Protein AF-A0A0K2RCX1-F1 (afdb_monomer_lite)

Foldseek 3Di:
DDDDPDDPDQWDADPVPRDIHGHVVVVVVVVCVVVVHDPDPDD

Secondary structure (DSSP, 8-state):
-----S--SSEEE-TTT--EEE-HHHHHHHHHHHHTS------

pLDDT: mean 88.72, std 11.98, range [50.41, 97.94]

Structure (mmCIF, N/CA/C/O backbone):
data_AF-A0A0K2RCX1-F1
#
_entry.id   AF-A0A0K2RCX1-F1
#
loop_
_atom_site.group_PDB
_atom_site.id
_atom_site.type_symbol
_atom_site.label_atom_id
_atom_site.label_alt_id
_atom_site.label_comp_id
_atom_site.label_asym_id
_atom_site.label_entity_id
_atom_site.label_seq_id
_atom_site.pdbx_PDB_ins_code
_atom_site.Cartn_x
_atom_site.Cartn_y
_atom_site.Cartn_z
_atom_site.occupancy
_atom_site.B_iso_or_equiv
_atom_site.auth_seq_id
_atom_site.auth_comp_id
_atom_site.auth_asym_id
_atom_site.auth_atom_id
_atom_site.pdbx_PDB_model_num
ATOM 1 N N . MET A 1 1 ? 3.000 15.266 18.295 1.00 68.12 1 MET A N 1
ATOM 2 C CA . MET A 1 1 ? 1.793 14.411 18.246 1.00 68.12 1 MET A CA 1
ATOM 3 C C . MET A 1 1 ? 1.527 14.080 16.783 1.00 68.12 1 MET A C 1
ATOM 5 O O . MET A 1 1 ? 1.592 14.998 15.977 1.00 68.12 1 MET A O 1
ATOM 9 N N . GLY A 1 2 ? 1.360 12.809 16.410 1.00 73.44 2 GLY A N 1
ATOM 10 C CA . GLY A 1 2 ? 1.142 12.419 15.009 1.00 73.44 2 GLY A CA 1
ATOM 11 C C . GLY A 1 2 ? -0.318 12.594 14.583 1.00 73.44 2 GLY A C 1
ATOM 12 O O . GLY A 1 2 ? -1.214 12.370 15.389 1.00 73.44 2 GLY A O 1
ATOM 13 N N . HIS A 1 3 ? -0.552 12.984 13.329 1.00 74.62 3 HIS A 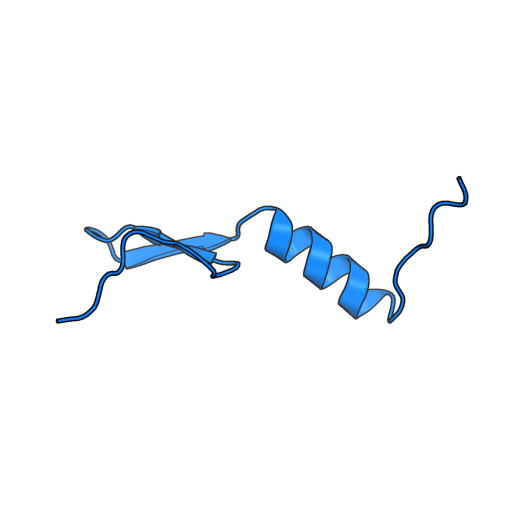N 1
ATOM 14 C CA . HIS A 1 3 ? -1.879 13.009 12.708 1.00 74.62 3 HIS A CA 1
ATOM 15 C C . HIS A 1 3 ? -2.016 11.821 11.757 1.00 74.62 3 HIS A C 1
ATOM 17 O O . HIS A 1 3 ? -1.121 11.540 10.963 1.00 74.62 3 HIS A O 1
ATOM 23 N N . TRP A 1 4 ? -3.134 11.113 11.857 1.00 74.81 4 TRP A N 1
ATOM 24 C CA . TRP A 1 4 ? -3.363 9.819 11.197 1.00 74.81 4 TRP A CA 1
ATOM 25 C C . TRP A 1 4 ? -4.679 9.764 10.418 1.00 74.81 4 TRP A C 1
ATOM 27 O O . TRP A 1 4 ? -5.090 8.694 9.978 1.00 74.81 4 TRP A O 1
ATOM 37 N N . GLU A 1 5 ? -5.356 10.900 10.259 1.00 78.44 5 GLU A N 1
ATOM 38 C CA . GLU A 1 5 ? -6.525 11.016 9.382 1.00 78.44 5 GLU A CA 1
ATOM 39 C C . GLU A 1 5 ? -6.179 10.824 7.894 1.00 78.44 5 GLU A C 1
ATOM 41 O O . GLU A 1 5 ? -6.953 10.162 7.199 1.00 78.44 5 GLU A O 1
ATOM 46 N N . PRO A 1 6 ? -5.032 11.308 7.370 1.00 81.06 6 PRO A N 1
ATOM 47 C CA . PRO A 1 6 ? -4.678 11.050 5.979 1.00 81.06 6 PRO A CA 1
ATOM 48 C C . PRO A 1 6 ? -4.333 9.572 5.755 1.00 81.06 6 PRO A C 1
ATOM 50 O O . PRO A 1 6 ? -3.452 9.019 6.416 1.00 81.06 6 PRO A O 1
ATOM 53 N N . THR A 1 7 ? -4.978 8.925 4.777 1.00 85.50 7 THR A N 1
ATOM 54 C CA . THR A 1 7 ? -4.672 7.529 4.420 1.00 85.50 7 THR A CA 1
ATOM 55 C C . THR A 1 7 ? -3.874 7.454 3.120 1.00 85.50 7 THR A C 1
ATOM 57 O O . THR A 1 7 ? -4.427 7.660 2.042 1.00 85.50 7 THR A O 1
ATOM 60 N N . PHE A 1 8 ? -2.593 7.099 3.211 1.00 86.06 8 PHE A N 1
ATOM 61 C CA . PHE A 1 8 ? -1.710 6.926 2.045 1.00 86.06 8 PHE A CA 1
ATOM 62 C C . PHE A 1 8 ? -1.606 5.468 1.564 1.00 86.06 8 PHE A C 1
ATOM 64 O O . PHE A 1 8 ? -1.191 5.206 0.440 1.00 86.06 8 PHE A O 1
ATOM 71 N N . GLY A 1 9 ? -1.977 4.499 2.408 1.00 91.56 9 GLY A N 1
ATOM 72 C CA . GLY A 1 9 ? -1.811 3.074 2.120 1.00 91.56 9 GLY A CA 1
ATOM 73 C C . GLY A 1 9 ? -2.793 2.518 1.084 1.00 91.56 9 GLY A C 1
ATOM 74 O O . GLY A 1 9 ? -3.935 2.974 0.966 1.00 91.56 9 GLY A O 1
ATOM 75 N N . LEU A 1 10 ? -2.353 1.461 0.394 1.00 96.94 10 LEU A N 1
ATOM 76 C CA . LEU A 1 10 ? -3.143 0.659 -0.555 1.00 96.94 10 LEU A CA 1
ATOM 77 C C . LEU A 1 10 ? -4.116 -0.314 0.131 1.00 96.94 10 LEU A C 1
ATOM 79 O O . LEU A 1 10 ? -4.963 -0.924 -0.517 1.00 96.94 10 LEU A O 1
ATOM 83 N N . VAL A 1 11 ? -4.000 -0.463 1.447 1.00 96.56 11 VAL A N 1
ATOM 84 C CA . VAL A 1 11 ? -4.870 -1.294 2.276 1.00 96.56 11 VAL A CA 1
ATOM 85 C C . VAL A 1 11 ? -5.550 -0.382 3.286 1.00 96.56 11 VAL A C 1
ATOM 87 O O . VAL A 1 11 ? -4.882 0.365 4.001 1.00 96.56 11 VAL A O 1
ATOM 90 N N . SER A 1 12 ? -6.881 -0.414 3.310 1.00 94.31 12 SER A N 1
ATOM 91 C CA . SER A 1 12 ? -7.669 0.229 4.357 1.00 94.31 12 SER A CA 1
ATOM 92 C C . SER A 1 12 ? -7.630 -0.620 5.621 1.00 94.31 12 SER A C 1
ATOM 94 O O . SER A 1 12 ? -7.641 -1.850 5.537 1.00 94.31 12 SER A O 1
ATOM 96 N N . VAL A 1 13 ? -7.608 0.034 6.777 1.00 94.44 13 VAL A N 1
ATOM 97 C CA . VAL A 1 13 ? -7.669 -0.625 8.081 1.00 94.44 13 VAL A CA 1
ATOM 98 C C . VAL A 1 13 ? -8.829 -0.029 8.857 1.00 94.44 13 VAL A C 1
ATOM 100 O O . VAL A 1 13 ? -8.872 1.183 9.077 1.00 94.44 13 VAL A O 1
ATOM 103 N N . ASP A 1 14 ? -9.755 -0.878 9.280 1.00 93.44 14 ASP A N 1
ATOM 104 C CA . ASP A 1 14 ? -10.758 -0.498 10.266 1.00 93.44 14 ASP A CA 1
ATOM 105 C C . ASP A 1 14 ? -10.065 -0.285 11.624 1.00 93.44 14 ASP A C 1
ATOM 107 O O . ASP A 1 14 ? -9.368 -1.167 12.119 1.00 93.44 14 ASP A O 1
ATOM 111 N N . ARG A 1 15 ? -10.216 0.898 12.231 1.00 90.69 15 ARG A N 1
ATOM 112 C CA . ARG A 1 15 ? -9.480 1.263 13.459 1.00 90.69 15 ARG A CA 1
ATOM 113 C C . ARG A 1 15 ? -10.087 0.685 14.739 1.00 90.69 15 ARG A C 1
ATOM 115 O O . ARG A 1 15 ? -9.458 0.790 15.785 1.00 90.69 15 ARG A O 1
ATOM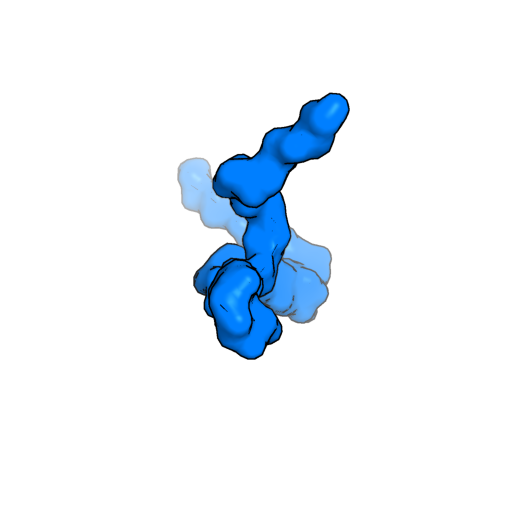 122 N N . GLN A 1 16 ? -11.293 0.131 14.666 1.00 95.31 16 GLN A N 1
ATOM 123 C CA . GLN A 1 16 ? -11.979 -0.515 15.784 1.00 95.31 16 GLN A CA 1
ATOM 124 C C . GLN A 1 16 ? -11.742 -2.027 15.766 1.00 95.31 16 GLN A C 1
ATOM 126 O O . GLN A 1 16 ? -11.533 -2.635 16.812 1.00 95.31 16 GLN A O 1
ATOM 131 N N . THR A 1 17 ? -11.750 -2.630 14.576 1.00 96.62 17 THR A N 1
ATOM 132 C CA . THR A 1 17 ? -11.702 -4.092 14.403 1.00 96.62 17 THR A CA 1
ATOM 133 C C . THR A 1 17 ? -10.384 -4.604 13.829 1.00 96.62 17 THR A C 1
ATOM 135 O O . THR A 1 17 ? -10.145 -5.808 13.827 1.00 96.62 17 THR A O 1
ATOM 138 N N . PHE A 1 18 ? -9.522 -3.713 13.332 1.00 94.50 18 PHE A N 1
ATOM 139 C CA . PHE A 1 18 ? -8.255 -4.026 12.659 1.00 94.50 18 PHE A CA 1
ATOM 140 C C . PHE A 1 18 ? -8.384 -4.864 11.380 1.00 94.50 18 PHE A C 1
ATOM 142 O O . PHE A 1 18 ? -7.373 -5.315 10.828 1.00 94.50 18 PHE A O 1
ATOM 149 N N . VAL A 1 19 ? -9.602 -5.039 10.860 1.00 97.94 19 VAL A N 1
ATOM 150 C CA . VAL A 1 19 ? -9.833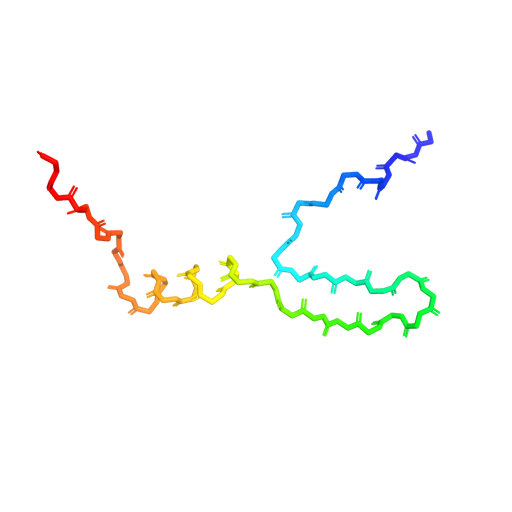 -5.688 9.568 1.00 97.94 19 VAL A CA 1
ATOM 151 C C . VAL A 1 19 ? -9.119 -4.908 8.467 1.00 97.94 19 VAL A C 1
ATOM 153 O O . VAL A 1 19 ? -9.140 -3.675 8.429 1.00 97.94 19 VAL A O 1
ATOM 156 N N . ARG A 1 20 ? -8.472 -5.649 7.565 1.00 97.56 20 ARG A N 1
ATOM 157 C CA . ARG A 1 20 ? -7.720 -5.111 6.433 1.00 97.56 20 ARG A CA 1
ATOM 158 C C . ARG A 1 20 ? -8.476 -5.369 5.143 1.00 97.56 20 ARG A C 1
ATOM 160 O O . ARG A 1 20 ? -8.728 -6.522 4.805 1.00 97.56 20 ARG A O 1
ATOM 167 N N . THR A 1 21 ? -8.749 -4.307 4.397 1.00 97.62 21 THR A N 1
ATOM 168 C CA . THR A 1 21 ? -9.451 -4.396 3.114 1.00 97.62 21 THR A CA 1
ATOM 169 C C . THR A 1 21 ? -8.588 -3.786 2.013 1.00 97.62 21 THR A C 1
ATOM 171 O O . THR A 1 21 ? -8.189 -2.622 2.131 1.00 97.62 21 THR A O 1
ATOM 174 N N . PRO A 1 22 ? -8.271 -4.528 0.938 1.00 97.62 22 PRO A N 1
ATOM 175 C CA . PRO A 1 22 ? -7.515 -3.981 -0.181 1.00 97.62 22 PRO A CA 1
ATOM 176 C C . PRO A 1 22 ? -8.319 -2.877 -0.878 1.00 97.62 22 PRO A C 1
ATOM 178 O O . PRO A 1 22 ? -9.504 -3.043 -1.161 1.00 97.62 22 PRO A O 1
ATOM 181 N N . LYS A 1 23 ? -7.679 -1.741 -1.168 1.00 97.00 23 LYS A N 1
ATOM 182 C CA . LYS A 1 23 ? -8.285 -0.681 -1.984 1.00 97.00 23 LYS A CA 1
ATOM 183 C C . LYS A 1 23 ? -8.153 -1.029 -3.474 1.00 97.00 23 LYS A C 1
ATOM 185 O O . LYS A 1 23 ? -7.184 -1.691 -3.848 1.00 97.00 23 LYS A O 1
ATOM 190 N N . PRO A 1 24 ? -9.039 -0.526 -4.355 1.00 96.75 24 PRO A N 1
ATOM 191 C CA . PRO A 1 24 ? -8.927 -0.752 -5.801 1.00 96.75 24 PRO A CA 1
ATOM 192 C C . PRO A 1 24 ? -7.567 -0.351 -6.397 1.00 96.75 24 PRO A C 1
ATOM 194 O O . PRO A 1 24 ? -7.069 -1.011 -7.307 1.00 96.75 24 PRO A O 1
ATOM 197 N N . SER A 1 25 ? -6.913 0.674 -5.837 1.00 95.94 25 SER A N 1
ATOM 198 C CA . SER A 1 25 ? -5.563 1.089 -6.239 1.00 95.94 25 SER A CA 1
ATOM 199 C C . SER A 1 25 ? -4.498 0.002 -6.037 1.00 95.94 25 SER A C 1
ATOM 201 O O . SER A 1 25 ? -3.543 -0.052 -6.809 1.00 95.94 25 SER A O 1
ATOM 203 N N . LEU A 1 26 ? -4.666 -0.901 -5.061 1.00 97.25 26 LEU A N 1
ATOM 204 C CA . LEU A 1 26 ? -3.799 -2.071 -4.888 1.00 97.25 26 LEU A CA 1
ATOM 205 C C . LEU A 1 26 ? -3.906 -3.013 -6.092 1.00 97.25 26 LEU A C 1
ATOM 207 O O . LEU A 1 26 ? -2.892 -3.492 -6.590 1.00 97.25 26 LEU A O 1
ATOM 211 N N . ALA A 1 27 ? -5.129 -3.283 -6.555 1.00 96.69 27 ALA A N 1
ATOM 212 C CA . ALA A 1 27 ? -5.364 -4.185 -7.679 1.00 96.69 27 ALA A CA 1
ATOM 213 C C . ALA A 1 27 ? -4.777 -3.616 -8.980 1.00 96.69 27 ALA A C 1
ATOM 215 O O . ALA A 1 27 ? -4.129 -4.340 -9.740 1.00 96.69 27 ALA A O 1
ATOM 216 N N . TRP A 1 28 ? -4.933 -2.306 -9.196 1.00 95.44 28 TRP A N 1
ATOM 217 C CA . TRP A 1 28 ? -4.278 -1.607 -10.300 1.00 95.44 28 TRP A CA 1
ATOM 218 C C . TRP A 1 28 ? -2.750 -1.720 -10.212 1.00 95.44 28 TRP A C 1
ATOM 220 O O . TRP A 1 28 ? -2.123 -2.176 -11.168 1.00 95.44 28 TRP A O 1
ATOM 230 N N . LEU A 1 29 ? -2.151 -1.402 -9.057 1.00 96.38 29 LEU A N 1
ATOM 231 C CA . LEU A 1 29 ? -0.697 -1.478 -8.894 1.00 96.38 29 LEU A CA 1
ATOM 232 C C . LEU A 1 29 ? -0.181 -2.909 -9.088 1.00 96.38 29 LEU A C 1
ATOM 234 O O . LEU A 1 29 ? 0.846 -3.113 -9.728 1.00 96.38 29 LEU A O 1
ATOM 238 N N . GLY A 1 30 ? -0.906 -3.909 -8.585 1.00 96.19 30 GLY A N 1
ATOM 239 C CA . GLY A 1 30 ? -0.576 -5.316 -8.800 1.00 96.19 30 GLY A CA 1
ATOM 240 C C . GLY A 1 30 ? -0.604 -5.705 -10.278 1.00 96.19 30 GLY A C 1
ATOM 241 O O . GLY A 1 30 ? 0.242 -6.476 -10.724 1.00 96.19 30 GLY A O 1
ATOM 242 N N . SER A 1 31 ? -1.528 -5.137 -11.052 1.00 95.88 31 SER A N 1
ATOM 243 C CA . SER A 1 31 ? -1.605 -5.361 -12.500 1.00 95.88 31 SER A CA 1
ATOM 244 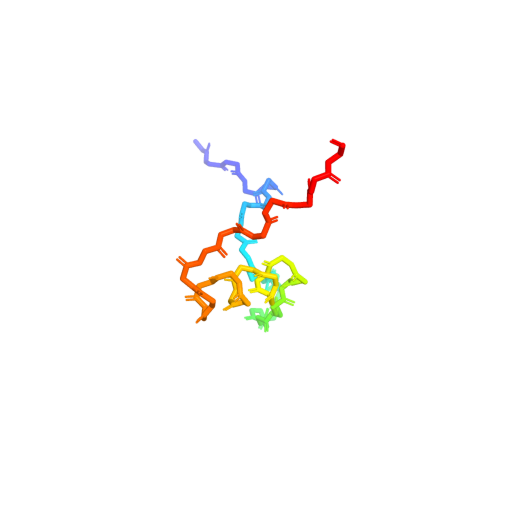C C . SER A 1 31 ? -0.409 -4.740 -13.227 1.00 95.88 31 SER A C 1
ATOM 246 O O . SER A 1 31 ? 0.224 -5.416 -14.034 1.00 95.88 31 SER A O 1
ATOM 248 N N . VAL A 1 32 ? -0.034 -3.502 -12.880 1.00 96.19 32 VAL A N 1
ATOM 249 C CA . VAL A 1 32 ? 1.174 -2.833 -13.401 1.00 96.19 32 VAL A CA 1
ATOM 250 C C . VAL A 1 32 ? 2.433 -3.635 -13.071 1.00 96.19 32 VAL A C 1
ATOM 2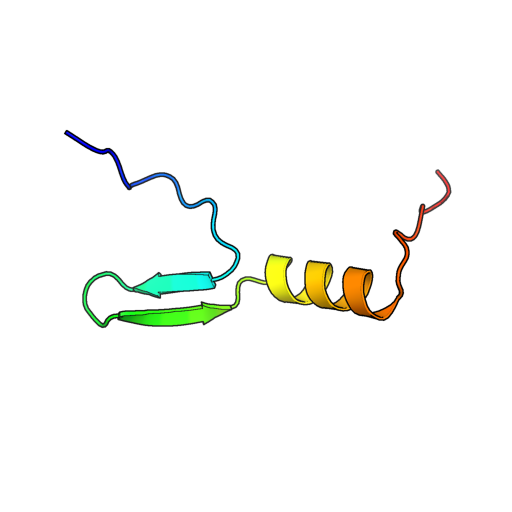52 O O . VAL A 1 32 ? 3.251 -3.899 -13.948 1.00 96.19 32 VAL A O 1
ATOM 255 N N . ALA A 1 33 ? 2.575 -4.067 -11.817 1.00 96.31 33 ALA A N 1
ATOM 256 C CA . ALA A 1 33 ? 3.732 -4.834 -11.370 1.00 96.31 33 ALA A CA 1
ATOM 257 C C . ALA A 1 33 ? 3.859 -6.173 -12.113 1.00 96.31 33 ALA A C 1
ATOM 259 O O . ALA A 1 33 ? 4.961 -6.545 -12.507 1.00 96.31 33 ALA A O 1
ATOM 260 N N . ARG A 1 34 ? 2.742 -6.877 -12.356 1.00 96.69 34 ARG A N 1
ATOM 261 C CA . ARG A 1 34 ? 2.737 -8.115 -13.156 1.00 96.69 34 ARG A CA 1
ATOM 262 C C . ARG A 1 34 ? 3.091 -7.877 -14.620 1.00 96.69 34 ARG A C 1
ATOM 264 O O . ARG A 1 34 ? 3.752 -8.719 -15.214 1.00 96.69 34 ARG A O 1
ATOM 271 N N . ALA A 1 35 ? 2.648 -6.762 -15.194 1.00 95.25 35 ALA A N 1
ATOM 272 C CA . ALA A 1 35 ? 2.992 -6.388 -16.562 1.00 95.25 35 ALA A CA 1
ATOM 273 C C . ALA A 1 35 ? 4.456 -5.932 -16.696 1.00 95.25 35 ALA A C 1
ATOM 275 O O . ALA A 1 35 ? 5.004 -5.965 -17.793 1.00 95.25 35 ALA A O 1
ATOM 276 N N . GLY A 1 36 ? 5.082 -5.481 -15.602 1.00 96.12 36 GLY A N 1
ATOM 277 C CA . GLY A 1 36 ? 6.429 -4.905 -15.620 1.00 96.12 36 GLY A CA 1
ATOM 278 C C . GLY A 1 36 ? 6.514 -3.579 -16.383 1.00 96.12 36 GLY A C 1
ATOM 279 O O . GLY A 1 36 ? 7.608 -3.124 -16.705 1.00 96.12 36 GLY A O 1
ATOM 280 N N . ALA A 1 37 ? 5.371 -2.966 -16.692 1.00 92.94 37 ALA A N 1
ATOM 281 C CA . ALA A 1 37 ? 5.273 -1.762 -17.498 1.00 92.94 37 ALA A CA 1
ATOM 282 C C . ALA A 1 37 ? 4.001 -0.983 -17.153 1.00 92.94 37 ALA A C 1
ATOM 284 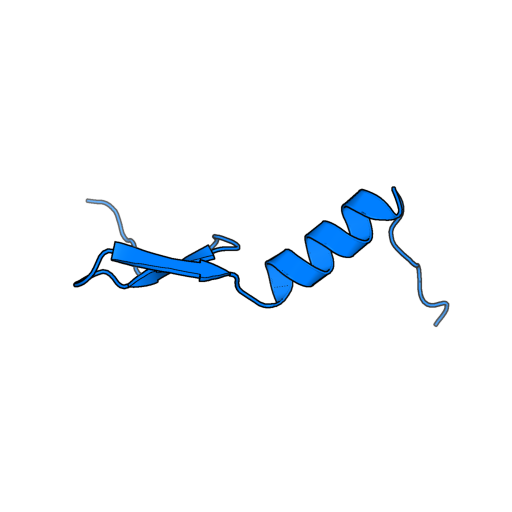O O . ALA A 1 37 ? 2.967 -1.554 -16.795 1.00 92.94 37 ALA A O 1
ATOM 285 N N . LEU A 1 38 ? 4.068 0.337 -17.309 1.00 92.06 38 LEU A N 1
ATOM 286 C CA . LEU A 1 38 ? 2.880 1.178 -17.354 1.00 92.06 38 LEU A CA 1
ATOM 287 C C . LEU A 1 38 ? 2.370 1.189 -18.793 1.00 92.06 38 LEU A C 1
ATOM 289 O O . LEU A 1 38 ? 3.113 1.526 -19.713 1.00 92.06 38 LEU A O 1
ATOM 293 N N . SER A 1 39 ? 1.101 0.838 -18.991 1.00 78.50 39 SER A N 1
ATOM 294 C CA . SER A 1 39 ? 0.452 1.065 -20.279 1.00 78.50 39 SER A CA 1
ATOM 295 C C . SER A 1 39 ? 0.284 2.568 -20.461 1.00 78.50 39 SER A C 1
ATOM 297 O O . SER A 1 39 ? -0.591 3.173 -19.840 1.00 78.50 39 SER A O 1
ATOM 299 N N . ALA A 1 40 ? 1.110 3.178 -21.304 1.00 73.44 40 ALA A N 1
ATOM 300 C CA . ALA A 1 40 ? 0.817 4.500 -21.822 1.00 73.44 40 ALA A CA 1
ATOM 301 C C . ALA A 1 40 ? -0.372 4.343 -22.776 1.00 73.44 40 ALA A C 1
ATOM 303 O O . ALA A 1 40 ? -0.215 3.873 -23.900 1.00 73.44 40 ALA A O 1
ATOM 304 N N . LEU A 1 41 ? -1.582 4.662 -22.316 1.00 68.56 41 LEU A N 1
ATOM 305 C CA . LEU A 1 41 ? -2.650 4.973 -23.259 1.00 68.56 41 LEU A CA 1
ATOM 306 C C . LEU A 1 41 ? -2.143 6.154 -24.091 1.00 68.56 41 LEU A C 1
ATOM 308 O O . LEU A 1 41 ? -1.893 7.226 -23.542 1.00 68.56 41 LEU A O 1
ATOM 312 N N . ALA A 1 42 ? -1.916 5.918 -25.383 1.00 53.97 42 ALA A N 1
ATOM 313 C CA . ALA A 1 42 ? -1.683 6.987 -26.337 1.00 53.97 42 ALA A CA 1
ATOM 314 C C . ALA A 1 42 ? -2.928 7.882 -26.315 1.00 53.97 42 ALA A C 1
ATOM 316 O O . ALA A 1 42 ? -4.018 7.432 -26.672 1.00 53.97 42 ALA A O 1
ATOM 317 N N . HIS A 1 43 ? -2.761 9.097 -25.799 1.00 50.41 43 HIS A N 1
ATOM 318 C CA . HIS A 1 43 ? -3.656 10.206 -26.099 1.00 50.41 43 HIS A CA 1
ATOM 319 C C . HIS A 1 43 ? -3.282 10.773 -27.466 1.00 50.41 43 HIS A C 1
ATOM 321 O O . HIS A 1 43 ? -2.061 10.870 -27.734 1.00 50.41 43 HIS A O 1
#

Sequence (43 aa):
MGHWEPTFGLVSVDRQTFVRTPKPSLAWLGSVARAGALSALAH

Radius of gyration: 14.73 Å; chains: 1; bounding box: 18×22×45 Å